Protein AF-A0A7J6SN42-F1 (afdb_monomer)

Solvent-accessible surface area (backbone atoms only — not comparable to full-atom values): 6877 Å² total; per-residue (Å²): 138,81,95,69,80,65,78,64,29,66,52,74,50,73,54,79,72,63,46,80,85,45,94,84,66,29,71,30,38,95,91,31,42,62,65,19,26,31,37,23,37,35,91,35,76,64,66,75,59,75,47,72,79,41,75,82,40,57,54,84,54,42,63,50,73,48,65,74,42,62,65,78,28,40,31,25,35,32,59,25,40,30,26,76,82,72,48,74,52,33,82,70,71,49,76,48,72,35,72,57,81,79,80,76,77,79,77,82,81,79,84,128

Sequence (112 aa):
AEDHLRTATSVTIVWSLCTTASTATCVSSAELPLIGFTAFRDDCNGGDVTTPVNTAVASTATSYAFTGLPTGARCGFRIAANNSRGGKLSTNTIYRTIVGPPAAPPAPTRST

Mean predicted aligned error: 11.12 Å

Organism: Perkinsus olseni (NCBI:txid32597)

InterPro domains:
  IPR013783 Immunoglobulin-like fold [G3DSA:2.60.40.10] (3-111)
  IPR036116 Fibronectin type III superfamily [SSF49265] (7-109)

Nearest PDB structures (foldseek):
  5dft-assembly6_F  TM=8.073E-01  e=7.356E-03  Homo sapiens
  4bq8-assembly1_A  TM=7.719E-01  e=3.275E-02  Mus musculus
  4bq9-assembly1_A  TM=7.615E-01  e=5.817E-02  Mus musculus
  4urt-assembly1_B  TM=7.919E-01  e=5.492E-02  Homo sapiens
  7ne1-assembly1_B  TM=6.950E-01  e=2.743E-01  Mus musculus

Foldseek 3Di:
DDPPVPLKFKDKDFADQADCPDPPFFHCDPVWHFQAKWKFKDPLQDDDGDHTPDDHHGSPDRMDMDIRDDAQGKMKIDMWTATPVRDTGGDDIDIDHGHGDDDDPPDDDPDD

pLDDT: mean 72.19, std 14.46, range [41.38, 91.25]

Secondary structure (DSSP, 8-state):
--------EEEEEE-PPP-TT-TTT---BTTB-EEEEEEEE--SBS-----EEEEEEETT--EEEEEEEPTT-EEEEEEEEEETTS-B----EEEEE-PPPPPPPPPP----

Structure (mmCIF, N/CA/C/O backbone):
data_AF-A0A7J6SN42-F1
#
_entry.id   AF-A0A7J6SN42-F1
#
loop_
_atom_site.group_PDB
_atom_site.id
_atom_site.type_symbol
_atom_site.label_atom_id
_atom_site.label_alt_id
_atom_site.label_comp_id
_atom_site.label_asym_id
_atom_site.label_entity_id
_atom_site.label_seq_id
_atom_site.pdbx_PDB_ins_code
_atom_site.Cartn_x
_atom_site.Cartn_y
_atom_site.Cartn_z
_atom_site.occupancy
_atom_site.B_iso_or_equiv
_atom_site.auth_seq_id
_atom_site.auth_comp_id
_atom_site.auth_asym_id
_atom_site.auth_atom_id
_atom_site.pdbx_PDB_model_num
ATOM 1 N N . ALA A 1 1 ? -31.139 8.697 9.811 1.00 44.53 1 ALA A N 1
ATOM 2 C CA . ALA A 1 1 ? -30.227 8.322 8.714 1.00 44.53 1 ALA A CA 1
ATOM 3 C C . ALA A 1 1 ? -29.374 9.560 8.483 1.00 44.53 1 ALA A C 1
ATOM 5 O O . ALA A 1 1 ? -29.969 10.600 8.285 1.00 44.53 1 ALA A O 1
ATOM 6 N N . GLU A 1 2 ? -28.069 9.615 8.713 1.00 44.34 2 GLU A N 1
ATOM 7 C CA . GLU A 1 2 ? -27.010 8.617 8.599 1.00 44.34 2 GLU A CA 1
ATOM 8 C C . GLU A 1 2 ? -25.974 8.865 9.713 1.00 44.34 2 GLU A C 1
ATOM 10 O O . GLU A 1 2 ? -25.199 9.811 9.635 1.00 44.34 2 GLU A O 1
ATOM 15 N N . ASP A 1 3 ? -25.940 8.026 10.752 1.00 45.47 3 ASP A N 1
ATOM 16 C CA . ASP A 1 3 ? -24.785 7.975 11.661 1.00 45.47 3 ASP A CA 1
ATOM 17 C C . ASP A 1 3 ? -23.856 6.867 11.158 1.00 45.47 3 ASP A C 1
ATOM 19 O O . ASP A 1 3 ? -23.896 5.713 11.578 1.00 45.47 3 ASP A O 1
ATOM 23 N N . HIS A 1 4 ? -23.127 7.195 10.096 1.00 42.31 4 HIS A N 1
ATOM 24 C CA . HIS A 1 4 ? -22.169 6.305 9.444 1.00 42.31 4 HIS A CA 1
ATOM 25 C C . HIS A 1 4 ? -20.824 7.015 9.250 1.00 42.31 4 HIS A C 1
ATOM 27 O O . HIS A 1 4 ? -20.049 6.661 8.362 1.00 42.31 4 HIS A O 1
ATOM 33 N N . LEU A 1 5 ? -20.502 7.983 10.118 1.00 44.31 5 LEU A N 1
ATOM 34 C CA . LEU A 1 5 ? -19.126 8.433 10.317 1.00 44.31 5 LEU A CA 1
ATOM 35 C C . LEU A 1 5 ? -18.380 7.338 11.083 1.00 44.31 5 LEU A C 1
ATOM 37 O O . LEU A 1 5 ? -17.968 7.502 12.229 1.00 44.31 5 LEU A O 1
ATOM 41 N N . ARG A 1 6 ? -18.218 6.181 10.427 1.00 49.62 6 ARG A N 1
ATOM 42 C CA . ARG A 1 6 ? -17.246 5.173 10.828 1.00 49.62 6 ARG A CA 1
ATOM 43 C C . ARG A 1 6 ? -15.941 5.926 10.976 1.00 49.62 6 ARG A C 1
ATOM 45 O O . ARG A 1 6 ? -15.446 6.482 10.000 1.00 49.62 6 ARG A O 1
ATOM 52 N N . THR A 1 7 ? -15.441 5.990 12.200 1.00 49.94 7 THR A N 1
ATOM 53 C CA . THR A 1 7 ? -14.134 6.530 12.546 1.00 49.94 7 THR A CA 1
ATOM 54 C C . THR A 1 7 ? -13.101 5.772 11.714 1.00 49.94 7 THR A C 1
ATOM 56 O O . THR A 1 7 ? -12.673 4.681 12.080 1.00 49.94 7 THR A O 1
ATOM 59 N N . ALA A 1 8 ? -12.822 6.257 10.506 1.00 54.59 8 ALA A N 1
ATOM 60 C CA . ALA A 1 8 ? -12.071 5.506 9.518 1.00 54.59 8 ALA A CA 1
ATOM 61 C C . ALA A 1 8 ? -10.593 5.636 9.866 1.00 54.59 8 ALA A C 1
ATOM 63 O O . ALA A 1 8 ? -9.924 6.580 9.453 1.00 54.59 8 ALA A O 1
ATOM 64 N N . THR A 1 9 ? -10.091 4.704 10.669 1.00 76.12 9 THR A N 1
ATOM 65 C CA . THR A 1 9 ? -8.682 4.698 11.040 1.00 76.12 9 THR A CA 1
ATOM 66 C C . THR A 1 9 ? -7.846 4.276 9.837 1.00 76.12 9 THR A C 1
ATOM 68 O O . THR A 1 9 ? -8.206 3.344 9.105 1.00 76.12 9 THR A O 1
ATOM 71 N N . SER A 1 10 ? -6.738 4.983 9.611 1.00 81.38 10 SER A N 1
ATOM 72 C CA . SER A 1 10 ? -5.824 4.715 8.506 1.00 81.38 10 SER A CA 1
ATOM 73 C C . SER A 1 10 ? -4.383 4.594 8.976 1.00 81.38 10 SER A C 1
ATOM 75 O O . SER A 1 10 ? -3.943 5.355 9.834 1.00 81.38 10 SER A O 1
ATOM 77 N N . VAL A 1 11 ? -3.631 3.682 8.368 1.00 84.31 11 VAL A N 1
ATOM 78 C CA . VAL A 1 11 ? -2.182 3.563 8.557 1.00 84.31 11 VAL A CA 1
ATOM 79 C C . VAL A 1 11 ? -1.503 3.804 7.225 1.00 84.31 11 VAL A C 1
ATOM 81 O O . VAL A 1 11 ? -1.750 3.086 6.258 1.00 84.31 11 VAL A O 1
ATOM 84 N N . THR A 1 12 ? -0.615 4.792 7.192 1.00 86.19 12 THR A N 1
ATOM 85 C CA . THR A 1 12 ? 0.243 5.047 6.037 1.00 86.19 12 THR A CA 1
ATOM 86 C C . THR A 1 12 ? 1.575 4.350 6.243 1.00 86.19 12 THR A C 1
ATOM 88 O O . THR A 1 12 ? 2.283 4.607 7.217 1.00 86.19 12 THR A O 1
ATOM 91 N N . ILE A 1 13 ? 1.921 3.462 5.317 1.00 83.50 13 ILE A N 1
ATOM 92 C CA . ILE A 1 13 ? 3.254 2.874 5.239 1.00 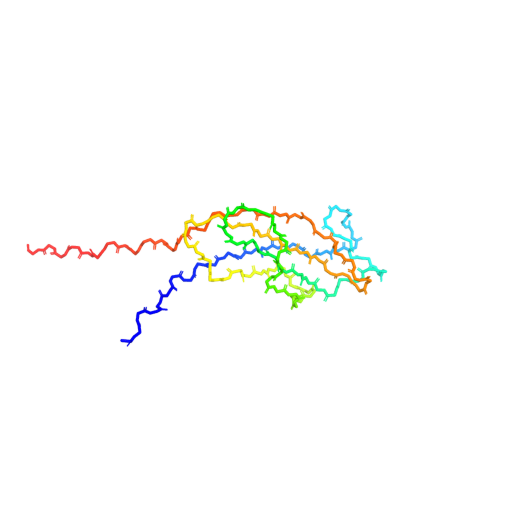83.50 13 ILE A CA 1
ATOM 93 C C . ILE A 1 13 ? 4.034 3.647 4.199 1.00 83.50 13 ILE A C 1
ATOM 95 O O . ILE A 1 13 ? 3.552 3.833 3.087 1.00 83.50 13 ILE A O 1
ATOM 99 N N . VAL A 1 14 ? 5.229 4.086 4.578 1.00 82.19 14 VAL A N 1
ATOM 100 C CA . VAL A 1 14 ? 6.191 4.745 3.697 1.00 82.19 14 VAL A CA 1
ATOM 101 C C . VAL A 1 14 ? 7.379 3.818 3.469 1.00 82.19 14 VAL A C 1
ATOM 103 O O . VAL A 1 14 ? 7.793 3.099 4.380 1.00 82.19 14 VAL A O 1
ATOM 106 N N . TRP A 1 15 ? 7.917 3.817 2.257 1.00 77.38 15 TRP A N 1
ATOM 107 C CA . TRP A 1 15 ? 9.089 3.039 1.876 1.00 77.38 15 TRP A CA 1
ATOM 108 C C . TRP A 1 15 ? 9.944 3.806 0.869 1.00 77.38 15 TRP A C 1
ATOM 110 O O . TRP A 1 15 ? 9.477 4.707 0.172 1.00 77.38 15 TRP A O 1
ATOM 120 N N . SER A 1 16 ? 11.213 3.423 0.778 1.00 74.19 16 SER A N 1
ATOM 121 C CA . SER A 1 16 ? 12.134 3.961 -0.221 1.00 74.19 16 SER A CA 1
ATOM 122 C C . SER A 1 16 ? 11.997 3.200 -1.535 1.00 74.19 16 SER A C 1
ATOM 124 O O . SER A 1 16 ? 11.843 1.976 -1.530 1.00 74.19 16 SER A O 1
ATOM 126 N N . LEU A 1 17 ? 12.081 3.912 -2.662 1.00 68.44 17 LEU A N 1
ATOM 127 C CA . LEU A 1 17 ? 12.160 3.257 -3.964 1.00 68.44 17 LEU A CA 1
ATOM 128 C C . LEU A 1 17 ? 13.417 2.400 -4.037 1.00 68.44 17 LEU A C 1
ATOM 130 O O . LEU A 1 17 ? 14.486 2.763 -3.543 1.00 68.44 17 LEU A O 1
ATOM 134 N N . CYS A 1 18 ? 13.264 1.263 -4.694 1.00 59.00 18 CYS A N 1
ATOM 135 C CA . CYS A 1 18 ? 14.385 0.433 -5.045 1.00 59.00 18 CYS A CA 1
ATOM 136 C C . CYS A 1 18 ? 15.254 1.172 -6.069 1.00 59.00 18 CYS A C 1
ATOM 138 O O . CYS A 1 18 ? 14.749 1.576 -7.112 1.00 59.00 18 CYS A O 1
ATOM 140 N N . THR A 1 19 ? 16.544 1.334 -5.795 1.00 53.78 19 THR A N 1
ATOM 141 C CA . THR A 1 19 ? 17.520 1.816 -6.779 1.00 53.78 19 THR A CA 1
ATOM 142 C C . THR A 1 19 ? 18.534 0.714 -7.066 1.00 53.78 19 THR A C 1
ATOM 144 O O . THR A 1 19 ? 18.766 -0.165 -6.235 1.00 53.78 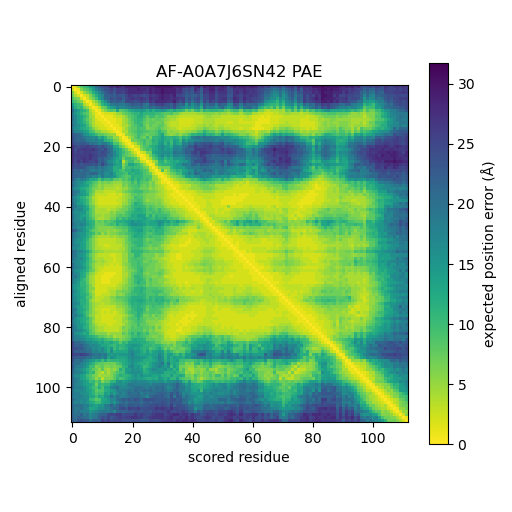19 THR A O 1
ATOM 147 N N . THR A 1 20 ? 19.162 0.768 -8.240 1.00 51.97 20 THR A N 1
ATOM 148 C CA . THR A 1 20 ? 20.155 -0.201 -8.745 1.00 51.97 20 THR A CA 1
ATOM 149 C C . THR A 1 20 ? 21.386 -0.402 -7.844 1.00 51.97 20 THR A C 1
ATOM 151 O O . THR A 1 20 ? 22.211 -1.260 -8.138 1.00 51.97 20 THR A O 1
ATOM 154 N N . ALA A 1 21 ? 21.521 0.357 -6.751 1.00 46.28 21 ALA A N 1
ATOM 155 C CA . ALA A 1 21 ? 22.687 0.370 -5.871 1.00 46.28 21 ALA A CA 1
ATOM 156 C C . ALA A 1 21 ? 22.496 -0.339 -4.514 1.00 46.28 21 ALA A C 1
ATOM 158 O O . ALA A 1 21 ? 23.453 -0.401 -3.746 1.00 46.28 21 ALA A O 1
ATOM 159 N N . SER A 1 22 ? 21.303 -0.854 -4.179 1.00 45.00 22 SER A N 1
ATOM 160 C CA . SER A 1 22 ? 21.037 -1.383 -2.829 1.00 45.00 22 SER A CA 1
ATOM 161 C C . SER A 1 22 ? 20.552 -2.835 -2.847 1.00 45.00 22 SER A C 1
ATOM 163 O O . SER A 1 22 ? 19.396 -3.128 -3.130 1.00 45.00 22 SER A O 1
ATOM 165 N N . THR A 1 23 ? 21.456 -3.763 -2.532 1.00 41.38 23 THR A N 1
ATOM 166 C CA . THR A 1 23 ? 21.280 -5.225 -2.622 1.00 41.38 23 THR A CA 1
ATOM 167 C C . THR A 1 23 ? 20.499 -5.861 -1.464 1.00 41.38 23 THR A C 1
ATOM 169 O O . THR A 1 23 ? 20.349 -7.079 -1.442 1.00 41.38 23 THR A O 1
ATOM 172 N N . ALA A 1 24 ? 19.983 -5.086 -0.502 1.00 47.91 24 ALA A N 1
ATOM 173 C CA . ALA A 1 24 ? 19.479 -5.644 0.759 1.00 47.91 24 ALA A CA 1
ATOM 174 C C . ALA A 1 24 ? 17.945 -5.720 0.908 1.00 47.91 24 ALA A C 1
ATOM 176 O O . ALA A 1 24 ? 17.474 -6.463 1.765 1.00 47.91 24 ALA A O 1
ATOM 177 N N . THR A 1 25 ? 17.137 -4.984 0.131 1.00 46.72 25 THR A N 1
ATOM 178 C CA . THR A 1 25 ? 15.677 -4.890 0.410 1.00 46.72 25 THR A CA 1
ATOM 179 C C . THR A 1 25 ? 14.751 -4.894 -0.810 1.00 46.72 25 THR A C 1
ATOM 181 O O . THR A 1 25 ? 13.535 -5.064 -0.669 1.00 46.72 25 THR A O 1
ATOM 184 N N . CYS A 1 26 ? 15.292 -4.736 -2.012 1.00 48.09 26 CYS A N 1
ATOM 185 C CA . CYS A 1 26 ? 14.639 -4.971 -3.300 1.00 48.09 26 CYS A CA 1
ATOM 186 C C . CYS A 1 26 ? 15.721 -4.797 -4.376 1.00 48.09 26 CYS A C 1
ATOM 188 O O . CYS A 1 26 ? 16.590 -3.951 -4.209 1.00 48.09 26 CYS A O 1
ATOM 190 N N . VAL A 1 27 ? 15.692 -5.569 -5.466 1.00 50.22 27 VAL A N 1
ATOM 191 C CA . VAL A 1 27 ? 16.574 -5.365 -6.631 1.00 50.22 27 VAL A CA 1
ATOM 192 C C . VAL A 1 27 ? 15.737 -4.914 -7.821 1.00 50.22 27 VAL A C 1
ATOM 194 O O . VAL A 1 27 ? 15.088 -5.721 -8.474 1.00 50.22 27 VAL A O 1
ATOM 197 N N . SER A 1 28 ? 15.737 -3.618 -8.112 1.00 52.47 28 SER A N 1
ATOM 198 C CA . SER A 1 28 ? 15.369 -3.107 -9.424 1.00 52.47 28 SER A CA 1
ATOM 199 C C . SER A 1 28 ? 16.671 -3.059 -10.205 1.00 52.47 28 SER A C 1
ATOM 201 O O . SER A 1 28 ? 17.540 -2.221 -9.978 1.00 52.47 28 SER A O 1
ATOM 203 N N . SER A 1 29 ? 16.873 -4.064 -11.043 1.00 55.88 29 SER A N 1
ATOM 204 C CA . SER A 1 29 ? 17.957 -4.078 -12.019 1.00 55.88 29 SER A CA 1
ATOM 205 C C . SER A 1 29 ? 17.364 -3.820 -13.400 1.00 55.88 29 SER A C 1
ATOM 207 O O . SER A 1 29 ? 16.153 -3.941 -13.591 1.00 55.88 29 SER A O 1
ATOM 209 N N . ALA A 1 30 ? 18.205 -3.494 -14.384 1.00 58.34 30 ALA A N 1
ATOM 210 C CA . ALA A 1 30 ? 17.761 -3.367 -15.775 1.00 58.34 30 ALA A CA 1
ATOM 211 C C . ALA A 1 30 ? 17.047 -4.640 -16.287 1.00 58.34 30 ALA A C 1
ATOM 213 O O . ALA A 1 30 ? 16.174 -4.557 -17.145 1.00 58.34 30 ALA A O 1
ATOM 214 N N . GLU A 1 31 ? 17.369 -5.807 -15.719 1.00 60.72 31 GLU A N 1
ATOM 215 C CA . GLU A 1 31 ? 16.770 -7.105 -16.059 1.00 60.72 31 GLU A CA 1
ATOM 216 C C . GLU A 1 31 ? 15.519 -7.459 -15.233 1.00 60.72 31 GLU A C 1
ATOM 218 O O . GLU A 1 31 ? 14.780 -8.382 -15.582 1.00 60.72 31 GLU A O 1
ATOM 223 N N . LEU A 1 32 ? 15.269 -6.726 -14.142 1.00 70.56 32 LEU A N 1
ATOM 224 C CA . LEU A 1 32 ? 14.121 -6.871 -13.244 1.00 70.56 32 LEU A CA 1
ATOM 225 C C . LEU A 1 32 ? 13.494 -5.496 -12.959 1.00 70.56 32 LEU A C 1
ATOM 227 O O . LEU A 1 32 ? 13.451 -5.071 -11.798 1.00 70.56 32 LEU A O 1
ATOM 231 N N . PRO A 1 33 ? 13.016 -4.771 -13.989 1.00 72.62 33 PRO A N 1
ATOM 232 C CA . PRO A 1 33 ? 12.430 -3.457 -13.790 1.00 72.62 33 PRO A CA 1
ATOM 233 C C . PRO A 1 33 ? 11.215 -3.553 -12.868 1.00 72.62 33 PRO A C 1
ATOM 235 O O . PRO A 1 33 ? 10.368 -4.444 -13.000 1.00 72.62 33 PRO A O 1
ATOM 238 N N . LEU A 1 34 ? 11.148 -2.615 -11.926 1.00 77.44 34 LEU A N 1
ATOM 239 C CA . LEU A 1 34 ? 10.030 -2.455 -11.008 1.00 77.44 34 LEU A CA 1
ATOM 240 C C . LEU A 1 34 ? 8.806 -1.973 -11.793 1.00 77.44 34 LEU A C 1
ATOM 242 O O . LEU A 1 34 ? 8.802 -0.869 -12.333 1.00 77.44 34 LEU A O 1
ATOM 246 N N . ILE A 1 35 ? 7.757 -2.790 -11.830 1.00 83.69 35 ILE A N 1
ATOM 247 C CA . ILE A 1 35 ? 6.506 -2.472 -12.538 1.00 83.69 35 ILE A CA 1
ATOM 248 C C . ILE A 1 35 ? 5.398 -1.996 -11.596 1.00 83.69 35 ILE A C 1
ATOM 250 O O . ILE A 1 35 ? 4.408 -1.434 -12.047 1.00 83.69 35 ILE A O 1
ATOM 254 N N . GLY A 1 36 ? 5.563 -2.186 -10.287 1.00 82.31 36 GLY A N 1
ATOM 255 C CA . GLY A 1 36 ? 4.591 -1.745 -9.294 1.00 82.31 36 GL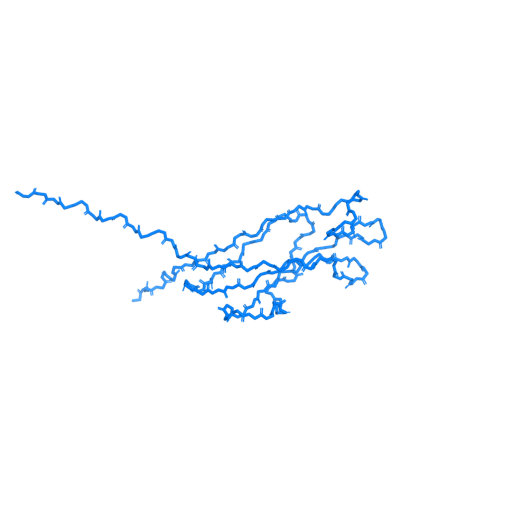Y A CA 1
ATOM 256 C C . GLY A 1 36 ? 4.817 -2.372 -7.930 1.00 82.31 36 GLY A C 1
ATOM 257 O O . GLY A 1 36 ? 5.809 -3.067 -7.705 1.00 82.31 36 GLY A O 1
ATOM 258 N N . PHE A 1 37 ? 3.855 -2.177 -7.038 1.00 85.00 37 PHE A N 1
ATOM 259 C CA . PHE A 1 37 ? 3.812 -2.825 -5.734 1.00 85.00 37 PHE A CA 1
ATOM 260 C C . PHE A 1 37 ? 2.464 -3.507 -5.502 1.00 85.00 37 PHE A C 1
ATOM 262 O O . PHE A 1 37 ? 1.439 -3.155 -6.084 1.00 85.00 37 PHE A O 1
ATOM 269 N N . THR A 1 38 ? 2.481 -4.494 -4.617 1.00 88.00 38 THR A N 1
ATOM 270 C CA . THR A 1 38 ? 1.292 -5.142 -4.075 1.00 88.00 38 THR A CA 1
ATOM 271 C C . THR A 1 38 ? 1.234 -4.853 -2.583 1.00 88.00 38 THR A C 1
ATOM 273 O O . THR A 1 38 ? 2.178 -5.172 -1.855 1.00 88.00 38 THR A O 1
ATOM 276 N N . ALA A 1 39 ? 0.142 -4.249 -2.133 1.00 89.50 39 ALA A N 1
ATOM 277 C CA . ALA A 1 39 ? -0.150 -4.037 -0.729 1.00 89.50 39 ALA A CA 1
ATOM 278 C C . ALA A 1 39 ? -0.949 -5.219 -0.178 1.00 89.50 39 ALA A C 1
ATOM 280 O O . ALA A 1 39 ? -1.970 -5.617 -0.744 1.00 89.50 39 ALA A O 1
ATOM 281 N N . PHE A 1 40 ? -0.493 -5.748 0.948 1.00 89.00 40 PHE A N 1
ATOM 282 C CA . PHE A 1 40 ? -1.108 -6.841 1.683 1.00 89.00 40 PHE A CA 1
ATOM 283 C C . PHE A 1 40 ? -1.485 -6.374 3.080 1.00 89.00 40 PHE A C 1
ATOM 285 O O . PHE A 1 40 ? -0.781 -5.566 3.698 1.00 89.00 40 PHE A O 1
ATOM 292 N N . ARG 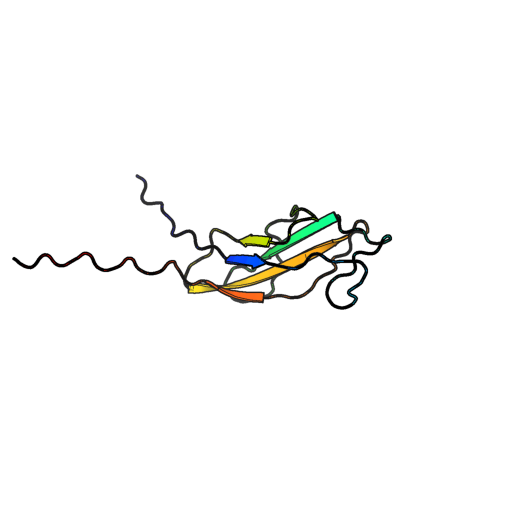A 1 41 ? -2.584 -6.928 3.576 1.00 88.94 41 ARG A N 1
ATOM 293 C CA . ARG A 1 41 ? -3.073 -6.724 4.935 1.00 88.94 41 ARG A CA 1
ATOM 294 C C . ARG A 1 41 ? -3.607 -8.053 5.451 1.00 88.94 41 ARG A C 1
ATOM 296 O O . ARG A 1 41 ? -4.205 -8.799 4.678 1.00 88.94 41 ARG A O 1
ATOM 303 N N . ASP A 1 42 ? -3.403 -8.334 6.729 1.00 88.31 42 ASP A N 1
ATOM 304 C CA . ASP A 1 42 ? -4.129 -9.412 7.397 1.00 88.31 42 ASP A CA 1
ATOM 305 C C . ASP A 1 42 ? -5.601 -9.023 7.668 1.00 88.31 42 ASP A C 1
ATOM 307 O O . ASP A 1 42 ? -6.112 -7.973 7.250 1.00 88.31 42 ASP A O 1
ATOM 311 N N . ASP A 1 43 ? -6.304 -9.911 8.360 1.00 85.19 43 ASP A N 1
ATOM 312 C CA . ASP A 1 43 ? -7.666 -9.732 8.861 1.00 85.19 43 ASP A CA 1
ATOM 313 C C . ASP A 1 43 ? -7.727 -8.900 10.157 1.00 85.19 43 ASP A C 1
ATOM 315 O O . ASP A 1 43 ? -8.776 -8.826 10.795 1.00 85.19 43 ASP A O 1
ATOM 319 N N . CYS A 1 44 ? -6.624 -8.241 10.534 1.00 84.31 44 CYS A N 1
ATOM 320 C CA . CYS A 1 44 ? -6.471 -7.498 11.780 1.00 84.31 44 CYS A CA 1
ATOM 321 C C . CYS A 1 44 ? -6.649 -8.328 13.060 1.00 84.31 44 CYS A C 1
ATOM 323 O O . CYS A 1 44 ? -6.887 -7.759 14.129 1.00 84.31 44 CYS A O 1
ATOM 325 N N . ASN A 1 45 ? -6.500 -9.652 12.975 1.00 81.19 45 ASN A N 1
ATOM 326 C CA . ASN A 1 45 ? -6.548 -10.541 14.132 1.00 81.19 45 ASN A CA 1
ATOM 327 C C . ASN A 1 45 ? -5.154 -11.022 14.576 1.00 81.19 45 ASN A C 1
ATOM 329 O O . ASN A 1 45 ? -5.033 -11.835 15.489 1.00 81.19 45 ASN A O 1
ATOM 333 N N . GLY A 1 46 ? -4.094 -10.496 13.952 1.00 69.94 46 GLY A N 1
ATOM 334 C CA . GLY A 1 46 ? -2.722 -10.932 14.166 1.00 69.94 46 GLY A CA 1
ATOM 335 C C . GLY A 1 46 ? -2.475 -12.299 13.534 1.00 69.94 46 GLY A C 1
ATOM 336 O O . GLY A 1 46 ? -2.730 -13.335 14.138 1.00 69.94 46 GLY A O 1
ATOM 337 N N . GLY A 1 47 ? -1.927 -12.300 12.322 1.00 78.44 47 GLY A N 1
ATOM 338 C CA . GLY A 1 47 ? -1.610 -13.529 11.601 1.00 78.44 47 GLY A CA 1
ATOM 339 C C . GLY A 1 47 ? -0.729 -13.288 10.381 1.00 78.44 47 GLY A C 1
ATOM 340 O O . GLY A 1 47 ? -0.044 -12.266 10.277 1.00 78.44 47 GLY A O 1
ATOM 341 N N . ASP A 1 48 ? -0.751 -14.240 9.451 1.00 81.31 48 ASP A N 1
ATOM 342 C CA . ASP A 1 48 ? 0.040 -14.159 8.229 1.00 81.31 48 ASP A CA 1
ATOM 343 C C . ASP A 1 48 ? -0.529 -13.131 7.246 1.00 81.31 48 ASP A C 1
ATOM 345 O O . ASP A 1 48 ? -1.694 -13.160 6.847 1.00 81.31 48 ASP A O 1
ATOM 349 N N . VAL A 1 49 ? 0.340 -12.242 6.772 1.00 85.38 49 VAL A N 1
ATOM 350 C CA . VAL A 1 49 ? -0.015 -11.187 5.820 1.00 85.38 49 VAL A CA 1
ATOM 351 C C . VAL A 1 49 ? 0.105 -11.721 4.387 1.00 85.38 49 VAL A C 1
ATOM 353 O O . VAL A 1 49 ? 1.099 -11.479 3.695 1.00 85.38 49 VAL A O 1
ATOM 356 N N . THR A 1 50 ? -0.893 -12.500 3.961 1.00 82.56 50 THR A N 1
ATOM 357 C CA . THR A 1 50 ? -0.918 -13.196 2.654 1.00 82.56 50 THR A CA 1
ATOM 358 C C . THR A 1 50 ? -1.957 -12.649 1.679 1.00 82.56 50 THR A C 1
ATOM 360 O O . THR A 1 50 ? -1.768 -12.756 0.466 1.00 82.56 50 THR A O 1
ATOM 363 N N . THR A 1 51 ? -3.014 -12.011 2.181 1.00 86.75 51 THR A N 1
ATOM 364 C CA . THR A 1 51 ? -4.109 -11.494 1.354 1.00 86.75 51 THR A CA 1
ATOM 365 C C . THR A 1 51 ? -3.757 -10.125 0.761 1.00 86.75 51 THR A C 1
ATOM 367 O O . THR A 1 51 ? -3.507 -9.171 1.510 1.00 86.75 51 THR A O 1
ATOM 370 N N . PRO A 1 52 ? -3.718 -9.980 -0.577 1.00 89.44 52 PRO A N 1
ATOM 371 C CA . PRO A 1 52 ? -3.519 -8.684 -1.203 1.00 89.44 52 PRO A CA 1
ATOM 372 C C . PRO A 1 52 ? -4.790 -7.842 -1.076 1.00 89.44 52 PRO A C 1
ATOM 374 O O . PRO A 1 52 ? -5.889 -8.302 -1.375 1.00 89.44 52 PRO A O 1
ATOM 377 N N . VAL A 1 53 ? -4.631 -6.584 -0.674 1.00 91.25 53 VAL A N 1
ATOM 378 C CA . VAL A 1 53 ? -5.716 -5.589 -0.662 1.00 91.25 53 VAL A CA 1
ATOM 379 C C . VAL A 1 53 ? -5.650 -4.652 -1.861 1.00 91.25 53 VAL A C 1
ATOM 381 O O . VAL A 1 53 ? -6.654 -4.049 -2.225 1.00 91.25 53 VAL A O 1
ATOM 384 N N . ASN A 1 54 ? -4.474 -4.519 -2.479 1.00 91.12 54 ASN A N 1
ATOM 385 C CA . ASN A 1 54 ? -4.293 -3.759 -3.707 1.00 91.12 54 ASN A CA 1
ATOM 386 C C . ASN A 1 54 ? -3.074 -4.277 -4.474 1.00 91.12 54 ASN A C 1
ATOM 388 O O . ASN A 1 54 ? -1.971 -4.333 -3.935 1.00 91.12 54 ASN A O 1
ATOM 392 N N . THR A 1 55 ? -3.267 -4.653 -5.734 1.00 89.62 55 THR A N 1
ATOM 393 C CA . THR A 1 55 ? -2.226 -5.200 -6.620 1.00 89.62 55 THR A CA 1
ATOM 394 C C . THR A 1 55 ? -1.708 -4.195 -7.650 1.00 89.62 55 THR A C 1
ATOM 396 O O . THR A 1 55 ? -0.770 -4.510 -8.379 1.00 89.62 55 THR A O 1
ATOM 399 N N . ALA A 1 56 ? -2.295 -2.998 -7.708 1.00 88.81 56 ALA A N 1
ATOM 400 C CA . ALA A 1 56 ? -2.061 -1.986 -8.734 1.00 88.81 56 ALA A CA 1
ATOM 401 C C . ALA A 1 56 ? -1.439 -0.702 -8.155 1.00 88.81 56 ALA A C 1
ATOM 403 O O . ALA A 1 56 ? -1.786 0.410 -8.551 1.00 88.81 56 ALA A O 1
ATOM 404 N N . VAL A 1 57 ? -0.521 -0.832 -7.193 1.00 88.25 57 VAL A N 1
ATOM 405 C CA . VAL A 1 57 ? 0.213 0.321 -6.657 1.00 88.25 57 VAL A CA 1
ATOM 406 C C . VAL A 1 57 ? 1.326 0.703 -7.637 1.00 88.25 57 VAL A C 1
ATOM 408 O O . VAL A 1 57 ? 2.101 -0.156 -8.064 1.00 88.25 57 VAL A O 1
ATOM 411 N N . ALA A 1 58 ? 1.411 1.986 -7.996 1.00 87.06 58 ALA A N 1
ATOM 412 C CA . ALA A 1 58 ? 2.364 2.490 -8.987 1.00 87.06 58 ALA A CA 1
ATOM 413 C C . ALA A 1 58 ? 3.826 2.199 -8.606 1.00 87.06 58 ALA A C 1
ATOM 415 O O . ALA A 1 58 ? 4.196 2.285 -7.438 1.00 87.06 58 ALA A O 1
ATOM 416 N N . SER A 1 59 ? 4.686 1.926 -9.591 1.00 81.50 59 SER A N 1
ATOM 417 C CA . SER A 1 59 ? 6.124 1.665 -9.385 1.00 81.50 59 SER A CA 1
ATOM 418 C C . SER A 1 59 ? 6.901 2.853 -8.814 1.00 81.50 59 SER A C 1
ATOM 420 O O . SER A 1 59 ? 7.968 2.666 -8.239 1.00 81.50 59 SER A O 1
ATOM 422 N N . THR A 1 60 ? 6.366 4.066 -8.942 1.00 82.75 60 THR A N 1
ATOM 423 C CA . THR A 1 60 ? 6.928 5.300 -8.376 1.00 82.75 60 THR A CA 1
ATOM 424 C C . THR A 1 60 ? 6.402 5.612 -6.977 1.00 82.75 60 THR A C 1
ATOM 426 O O . THR A 1 60 ? 6.862 6.568 -6.353 1.00 82.75 60 THR A O 1
ATOM 429 N N . ALA A 1 61 ? 5.444 4.834 -6.466 1.00 83.62 61 ALA A N 1
ATOM 430 C CA . ALA A 1 61 ? 4.895 5.057 -5.142 1.00 83.62 61 ALA A CA 1
ATOM 431 C C . ALA A 1 61 ? 5.952 4.777 -4.067 1.00 83.62 61 ALA A C 1
ATOM 433 O O . ALA A 1 61 ? 6.653 3.768 -4.099 1.00 83.62 61 ALA A O 1
ATOM 434 N N . THR A 1 62 ? 6.010 5.671 -3.088 1.00 82.19 62 THR A N 1
ATOM 435 C CA . THR A 1 62 ? 6.813 5.557 -1.861 1.00 82.19 62 THR A CA 1
ATOM 436 C C . THR A 1 62 ? 5.937 5.462 -0.621 1.00 82.19 62 THR A C 1
ATOM 438 O O . THR A 1 62 ? 6.434 5.455 0.503 1.00 82.19 62 THR A O 1
ATOM 441 N N . SER A 1 63 ? 4.615 5.435 -0.798 1.00 83.94 63 SER A N 1
ATOM 442 C CA . SER A 1 63 ? 3.673 5.328 0.303 1.00 83.94 63 SER A CA 1
ATOM 443 C C . SER A 1 63 ? 2.358 4.677 -0.111 1.00 83.94 63 SER A C 1
ATOM 445 O O . SER A 1 63 ? 1.956 4.726 -1.275 1.00 83.94 63 SER A O 1
ATOM 447 N N . TYR A 1 64 ? 1.691 4.058 0.860 1.00 87.75 64 TYR A N 1
ATOM 448 C CA . TYR A 1 64 ? 0.359 3.485 0.715 1.00 87.75 64 TYR A CA 1
ATOM 449 C C . TYR A 1 64 ? -0.422 3.663 2.010 1.00 87.75 64 TYR A C 1
ATOM 451 O O . TYR A 1 64 ? 0.065 3.310 3.088 1.00 87.75 64 TYR A O 1
ATOM 459 N N . ALA A 1 65 ? -1.639 4.191 1.894 1.00 89.81 65 ALA A N 1
ATOM 460 C CA . ALA A 1 65 ? -2.560 4.348 3.007 1.00 89.81 65 ALA A CA 1
ATOM 461 C C . ALA A 1 65 ? -3.545 3.173 3.044 1.00 89.81 65 ALA A C 1
ATOM 463 O O . ALA A 1 65 ? -4.366 3.000 2.145 1.00 89.81 65 ALA A O 1
ATOM 464 N N . PHE A 1 66 ? -3.484 2.379 4.110 1.00 88.12 66 PHE A N 1
ATOM 465 C CA . PHE A 1 66 ? -4.515 1.402 4.439 1.00 88.12 66 PHE A CA 1
ATOM 466 C C . PHE A 1 66 ? -5.633 2.121 5.186 1.00 88.12 66 PHE A C 1
ATOM 468 O O . PHE A 1 66 ? -5.368 2.724 6.221 1.00 88.12 66 PHE A O 1
ATOM 475 N N . THR A 1 67 ? -6.863 2.063 4.683 1.00 86.69 67 THR A N 1
ATOM 476 C CA . THR A 1 67 ? -8.039 2.721 5.274 1.00 86.69 67 THR A CA 1
ATOM 477 C C . THR A 1 67 ? -9.065 1.696 5.763 1.00 86.69 67 THR A C 1
ATOM 479 O O . THR A 1 67 ? -8.958 0.500 5.474 1.00 86.69 67 THR A O 1
ATOM 482 N N . GLY A 1 68 ? -10.058 2.157 6.531 1.00 83.12 68 GLY A N 1
ATOM 483 C CA . GLY A 1 68 ? -11.136 1.301 7.037 1.00 83.12 68 GLY A CA 1
ATOM 484 C C . GLY A 1 68 ? -10.655 0.271 8.060 1.00 83.12 68 GLY A C 1
ATOM 485 O O . GLY A 1 68 ? -11.155 -0.852 8.081 1.00 83.12 68 GLY A O 1
ATOM 486 N N . LEU A 1 69 ? -9.649 0.627 8.862 1.00 84.69 69 LEU A N 1
ATOM 487 C CA . LEU A 1 69 ? -9.055 -0.273 9.842 1.00 84.69 69 LEU A CA 1
ATOM 488 C C . LEU A 1 69 ? -9.854 -0.261 11.156 1.00 84.69 69 LEU A C 1
ATOM 490 O O . LEU A 1 69 ? -10.208 0.821 11.633 1.00 84.69 69 LEU A O 1
ATOM 494 N N . PRO A 1 70 ? -10.117 -1.431 11.764 1.00 82.56 70 PRO A N 1
ATOM 495 C CA . PRO A 1 70 ? -10.800 -1.501 13.047 1.00 82.56 70 PRO A CA 1
ATOM 496 C C . PRO A 1 70 ? -9.910 -0.945 14.165 1.00 82.56 70 PRO A C 1
ATOM 498 O O . PRO A 1 70 ? -8.777 -1.385 14.365 1.00 82.56 70 PRO A O 1
ATOM 501 N N . THR A 1 71 ? -10.427 0.035 14.904 1.00 80.88 71 THR A N 1
ATOM 502 C CA . THR A 1 71 ? -9.750 0.623 16.067 1.00 80.88 71 THR A CA 1
ATOM 503 C C . THR A 1 71 ? -9.545 -0.417 17.167 1.00 80.88 71 THR A C 1
ATOM 505 O O . THR A 1 71 ? -10.445 -1.196 17.466 1.00 80.88 71 THR A O 1
ATOM 508 N N . GLY A 1 72 ? -8.365 -0.419 17.786 1.00 78.75 72 GLY A N 1
ATOM 509 C CA . GLY A 1 72 ? -7.989 -1.360 18.843 1.00 78.75 72 GLY A CA 1
ATOM 510 C C . GLY A 1 72 ? -7.481 -2.712 18.336 1.00 78.75 72 GLY A C 1
ATOM 511 O O . GLY A 1 72 ? -6.959 -3.491 19.128 1.00 78.75 72 GLY A O 1
ATOM 512 N N . ALA A 1 73 ? -7.575 -2.984 17.032 1.00 83.19 73 ALA A N 1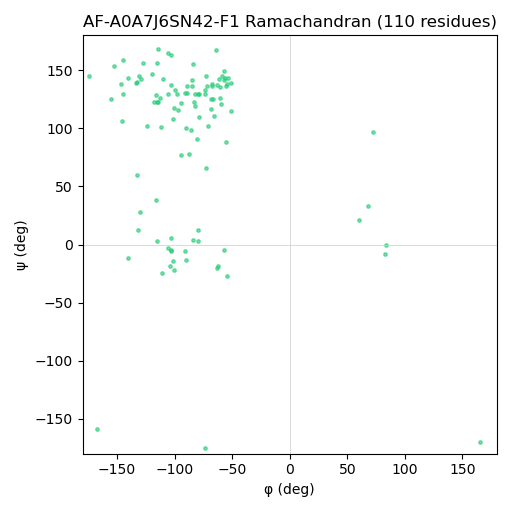
ATOM 513 C CA . ALA A 1 73 ? -7.082 -4.221 16.443 1.00 83.19 73 ALA A CA 1
ATOM 514 C C . ALA A 1 73 ? -5.582 -4.149 16.116 1.00 83.19 73 ALA A C 1
ATOM 516 O O . ALA A 1 73 ? -5.018 -3.072 15.880 1.00 83.19 73 ALA A O 1
ATOM 517 N N . ARG A 1 74 ? -4.926 -5.312 16.069 1.00 84.25 74 ARG A N 1
ATOM 518 C CA . ARG A 1 74 ? -3.538 -5.441 15.618 1.00 84.25 74 ARG A CA 1
ATOM 519 C C . ARG A 1 74 ? -3.542 -5.956 14.187 1.00 84.25 74 ARG A C 1
ATOM 521 O O . ARG A 1 74 ? -3.803 -7.130 13.963 1.00 84.25 74 ARG A O 1
ATOM 528 N N . CYS A 1 75 ? -3.207 -5.081 13.246 1.00 85.00 75 CYS A N 1
ATOM 529 C CA . CYS A 1 75 ? -3.111 -5.450 11.840 1.00 85.00 75 CYS A CA 1
ATOM 530 C C . CYS A 1 75 ? -1.646 -5.612 11.417 1.00 85.00 75 CYS A C 1
ATOM 532 O O . CYS A 1 75 ? -0.770 -4.806 11.761 1.00 85.00 75 CYS A O 1
ATOM 534 N N . GLY A 1 76 ? -1.387 -6.663 10.655 1.00 86.81 76 GLY A N 1
ATOM 535 C CA . GLY A 1 76 ? -0.176 -6.894 9.892 1.00 86.81 76 GLY A CA 1
ATOM 536 C C . GLY A 1 76 ? -0.293 -6.294 8.494 1.00 86.81 76 GLY A C 1
ATOM 537 O O . GLY A 1 76 ? -1.299 -6.441 7.801 1.00 86.81 76 GLY A O 1
ATOM 538 N N . PHE A 1 77 ? 0.770 -5.630 8.058 1.00 86.81 77 PHE A N 1
ATOM 539 C CA . PHE A 1 77 ? 0.854 -4.989 6.756 1.00 86.81 77 PHE A CA 1
ATOM 540 C C . PHE A 1 77 ? 2.143 -5.383 6.054 1.00 86.81 77 PHE A C 1
ATOM 542 O O . PHE A 1 77 ? 3.201 -5.509 6.675 1.00 86.81 77 PHE A O 1
ATOM 549 N N . ARG A 1 78 ? 2.077 -5.523 4.734 1.00 85.31 78 ARG A N 1
ATOM 550 C CA . ARG A 1 78 ? 3.245 -5.833 3.912 1.00 85.31 78 ARG A CA 1
ATOM 551 C C . ARG A 1 78 ? 3.112 -5.169 2.553 1.00 85.31 78 ARG A C 1
ATOM 553 O O . ARG A 1 78 ? 2.048 -5.193 1.944 1.00 85.31 78 ARG A O 1
ATOM 560 N N . ILE A 1 79 ? 4.211 -4.607 2.063 1.00 85.31 79 ILE A N 1
ATOM 561 C CA . ILE A 1 79 ? 4.322 -4.076 0.704 1.00 85.31 79 ILE A CA 1
ATOM 562 C C . ILE A 1 79 ? 5.340 -4.939 -0.035 1.00 85.31 79 ILE A C 1
ATOM 564 O O . ILE A 1 79 ? 6.477 -5.078 0.413 1.00 85.31 79 ILE A O 1
ATOM 568 N N . ALA A 1 80 ? 4.937 -5.544 -1.151 1.00 81.56 80 ALA A N 1
ATOM 569 C CA . ALA A 1 80 ? 5.838 -6.320 -1.996 1.00 81.56 80 ALA A CA 1
ATOM 570 C C . ALA A 1 80 ? 6.033 -5.630 -3.345 1.00 81.56 80 ALA A C 1
ATOM 572 O O . ALA A 1 80 ? 5.065 -5.366 -4.055 1.00 81.56 80 ALA A O 1
ATOM 573 N N . ALA A 1 81 ? 7.285 -5.387 -3.722 1.00 78.94 81 ALA A N 1
ATOM 574 C CA . ALA A 1 81 ? 7.641 -4.929 -5.059 1.00 78.94 81 ALA A CA 1
ATOM 575 C C . ALA A 1 81 ? 7.384 -6.019 -6.114 1.00 78.94 81 ALA A C 1
ATOM 577 O O . ALA A 1 81 ? 7.714 -7.185 -5.891 1.00 78.94 81 ALA A O 1
ATOM 578 N N . ASN A 1 82 ? 6.829 -5.627 -7.261 1.00 79.62 82 ASN A N 1
ATOM 579 C CA . ASN A 1 82 ? 6.586 -6.463 -8.435 1.00 79.62 82 ASN A CA 1
ATOM 580 C C . ASN A 1 82 ? 7.608 -6.125 -9.527 1.00 79.62 82 ASN A C 1
ATOM 582 O O . ASN A 1 82 ? 7.734 -4.957 -9.899 1.00 79.62 82 ASN A O 1
ATOM 586 N N . ASN A 1 83 ? 8.281 -7.128 -10.090 1.00 75.06 83 ASN A N 1
ATOM 587 C CA . ASN A 1 83 ? 9.110 -6.944 -11.284 1.00 75.06 83 ASN A CA 1
ATOM 588 C C . ASN A 1 83 ? 8.418 -7.463 -12.557 1.00 75.06 83 ASN A C 1
ATOM 590 O O . ASN A 1 83 ? 7.462 -8.238 -12.488 1.00 75.06 83 ASN A O 1
ATOM 594 N N . SER A 1 84 ? 8.907 -7.042 -13.726 1.00 79.50 84 SER A N 1
ATOM 595 C CA . SER A 1 84 ? 8.368 -7.453 -15.036 1.00 79.50 84 SER A CA 1
ATOM 596 C C . SER A 1 84 ? 8.469 -8.955 -15.323 1.00 79.50 84 SER A C 1
ATOM 598 O O . SER A 1 84 ? 7.737 -9.462 -16.167 1.00 79.50 84 SER A O 1
ATOM 600 N N . ARG A 1 85 ? 9.333 -9.688 -14.608 1.00 74.50 85 ARG A N 1
ATOM 601 C CA . ARG A 1 85 ? 9.441 -11.156 -14.673 1.00 74.50 85 ARG A CA 1
ATOM 602 C C . ARG A 1 85 ? 8.436 -11.883 -13.767 1.00 74.50 85 ARG A C 1
ATOM 604 O O . ARG A 1 85 ? 8.482 -13.105 -13.670 1.00 74.50 85 ARG A O 1
ATOM 611 N N . GLY A 1 86 ? 7.545 -11.157 -13.089 1.00 65.56 86 GLY A N 1
ATOM 612 C CA . GLY A 1 86 ? 6.521 -11.716 -12.200 1.00 65.56 86 GLY A CA 1
ATOM 613 C C . GLY A 1 86 ? 6.997 -12.015 -10.772 1.00 65.56 86 GLY A C 1
ATOM 614 O O . GLY A 1 86 ? 6.196 -12.426 -9.931 1.00 65.56 86 GLY A O 1
ATOM 615 N N . GLY A 1 87 ? 8.271 -11.765 -10.458 1.00 65.75 87 GLY A N 1
ATOM 616 C CA . GLY A 1 87 ? 8.847 -11.952 -9.129 1.00 65.75 87 GLY A CA 1
ATOM 617 C C . GLY A 1 87 ? 8.395 -10.891 -8.119 1.00 65.75 87 GLY A C 1
ATOM 618 O O . GLY A 1 87 ? 8.213 -9.718 -8.457 1.00 65.75 87 GLY A O 1
ATOM 619 N N . LYS A 1 88 ? 8.228 -11.315 -6.858 1.00 65.69 88 LYS A N 1
ATOM 620 C CA . LYS A 1 88 ? 7.944 -10.459 -5.694 1.00 65.69 88 LYS A CA 1
ATOM 621 C C . LYS A 1 88 ? 9.247 -10.248 -4.916 1.00 65.69 88 LYS A C 1
ATOM 623 O O . LYS A 1 88 ? 9.824 -11.221 -4.446 1.00 65.69 88 LYS A O 1
ATOM 628 N N . LEU A 1 89 ? 9.721 -9.007 -4.803 1.00 61.97 89 LEU A N 1
ATOM 629 C CA . LEU A 1 89 ? 11.105 -8.712 -4.387 1.00 61.97 89 LEU A CA 1
ATOM 630 C C . LEU A 1 89 ? 11.285 -8.232 -2.935 1.00 61.97 89 LEU A C 1
ATOM 632 O O . LEU A 1 89 ? 12.424 -8.078 -2.506 1.00 61.97 89 LEU A O 1
ATOM 636 N N . SER A 1 90 ? 10.213 -7.994 -2.171 1.00 61.31 90 SER A N 1
ATOM 637 C CA . SER A 1 90 ? 10.322 -7.455 -0.801 1.00 61.31 90 SER A CA 1
ATOM 638 C C . SER A 1 90 ? 9.474 -8.231 0.208 1.00 61.31 90 SER A C 1
ATOM 640 O O . SER A 1 90 ? 8.336 -8.620 -0.083 1.00 61.31 90 SER A O 1
ATOM 642 N N . THR A 1 91 ? 10.036 -8.446 1.403 1.00 54.72 91 THR A N 1
ATOM 643 C CA . THR A 1 91 ? 9.495 -9.349 2.438 1.00 54.72 91 THR A CA 1
ATOM 644 C C . THR A 1 91 ? 9.421 -8.753 3.848 1.00 54.72 91 THR A C 1
ATOM 646 O O . THR A 1 91 ? 9.150 -9.494 4.787 1.00 54.72 91 THR A O 1
ATOM 649 N N . ASN A 1 92 ? 9.595 -7.441 4.041 1.00 54.81 92 ASN A N 1
ATOM 650 C CA . ASN A 1 92 ? 9.424 -6.866 5.380 1.00 54.81 92 ASN A CA 1
ATOM 651 C C . ASN A 1 92 ? 7.935 -6.682 5.713 1.00 54.81 92 ASN A C 1
ATOM 653 O O . ASN A 1 92 ? 7.252 -5.826 5.149 1.00 54.81 92 ASN A O 1
ATOM 657 N N . THR A 1 93 ? 7.447 -7.505 6.640 1.00 62.09 93 THR A N 1
ATOM 658 C CA . THR A 1 93 ? 6.119 -7.394 7.253 1.00 62.09 93 THR A CA 1
ATOM 659 C C . THR A 1 93 ? 6.208 -6.499 8.486 1.00 62.09 93 THR A C 1
ATOM 661 O O . THR A 1 93 ? 7.062 -6.702 9.347 1.00 62.09 93 THR A O 1
ATOM 664 N N . ILE A 1 94 ? 5.319 -5.513 8.586 1.00 67.00 94 ILE A N 1
ATOM 665 C CA . ILE A 1 94 ? 5.242 -4.581 9.712 1.00 67.00 94 ILE A CA 1
ATOM 666 C C . ILE A 1 94 ? 3.903 -4.796 10.413 1.00 67.00 94 ILE A C 1
ATOM 668 O O . ILE A 1 94 ? 2.852 -4.746 9.780 1.00 67.00 94 ILE A O 1
ATOM 672 N N . TYR A 1 95 ? 3.929 -4.980 11.731 1.00 63.75 95 TYR A N 1
ATOM 673 C CA . TYR A 1 95 ? 2.719 -5.043 12.549 1.00 63.75 95 TYR A CA 1
ATOM 674 C C . TYR A 1 95 ? 2.482 -3.696 13.226 1.00 63.75 95 TYR A C 1
ATOM 676 O O . TYR A 1 95 ? 3.404 -3.138 13.826 1.00 63.75 95 TYR A O 1
ATOM 684 N N . ARG A 1 96 ? 1.249 -3.183 13.174 1.00 67.69 96 ARG A N 1
ATOM 685 C CA . ARG A 1 96 ? 0.851 -1.991 13.933 1.00 67.69 96 ARG A CA 1
ATOM 686 C C . ARG A 1 96 ? -0.485 -2.194 14.636 1.00 67.69 96 ARG A C 1
ATOM 688 O O . ARG A 1 96 ? -1.428 -2.737 14.068 1.00 67.69 96 ARG A O 1
ATOM 695 N N . THR A 1 97 ? -0.554 -1.707 15.870 1.00 70.69 97 THR A N 1
ATOM 696 C CA . THR A 1 97 ? -1.815 -1.557 16.598 1.00 70.69 97 THR A CA 1
ATOM 697 C C . THR A 1 97 ? -2.509 -0.293 16.121 1.00 70.69 97 THR A C 1
ATOM 699 O O . THR A 1 97 ? -1.895 0.774 16.053 1.00 70.69 97 THR A O 1
ATOM 702 N N . ILE A 1 98 ? -3.781 -0.423 15.771 1.00 77.19 98 ILE A N 1
ATOM 703 C CA . ILE A 1 98 ? -4.573 0.656 15.197 1.00 77.19 98 ILE A CA 1
ATOM 704 C C . ILE A 1 98 ? -5.166 1.485 16.327 1.00 77.19 98 ILE A C 1
ATOM 706 O O . ILE A 1 98 ? -6.169 1.119 16.935 1.00 77.19 98 ILE A O 1
ATOM 710 N N . VAL A 1 99 ? -4.520 2.606 16.631 1.00 65.00 99 VAL A N 1
ATOM 711 C CA . VAL A 1 99 ? -5.042 3.593 17.578 1.00 65.00 99 VAL A CA 1
ATOM 712 C C . VAL A 1 99 ? -6.035 4.492 16.857 1.00 65.00 99 VAL A C 1
ATOM 714 O O . VAL A 1 99 ? -5.741 5.012 15.782 1.00 65.00 99 VAL A O 1
ATOM 717 N N . GLY A 1 100 ? -7.221 4.645 17.445 1.00 57.62 100 GLY A N 1
ATOM 718 C CA . GLY A 1 100 ? -8.233 5.564 16.939 1.00 57.62 100 GLY A CA 1
ATOM 719 C C . GLY A 1 100 ? -7.752 7.017 17.015 1.00 57.62 100 GLY A C 1
ATOM 720 O O . GLY A 1 100 ? -6.743 7.302 17.669 1.00 57.62 100 GLY A O 1
ATOM 721 N N . PRO A 1 101 ? -8.462 7.950 16.360 1.00 58.19 101 PRO A N 1
ATOM 722 C CA . PRO A 1 101 ? -8.158 9.364 16.494 1.00 58.19 101 PRO A CA 1
ATOM 723 C C . PRO A 1 101 ? -8.218 9.788 17.971 1.00 58.19 101 PRO A C 1
ATOM 725 O O . PRO A 1 101 ? -8.992 9.205 18.739 1.00 58.19 101 PRO A O 1
ATOM 728 N N . PRO A 1 102 ? -7.414 10.789 18.382 1.00 53.31 102 PRO A N 1
ATOM 729 C CA . PRO A 1 102 ? -7.477 11.330 19.732 1.00 53.31 102 PRO A CA 1
ATOM 730 C C . PRO A 1 102 ? -8.916 11.687 20.103 1.00 53.31 102 PRO A C 1
ATOM 732 O O . PRO A 1 102 ? -9.653 12.234 19.279 1.00 53.31 102 PRO A O 1
ATOM 735 N N . ALA A 1 103 ? -9.306 11.390 21.344 1.00 58.44 103 ALA A N 1
ATOM 736 C CA . ALA A 1 103 ? -10.582 11.860 21.861 1.00 58.44 103 ALA A CA 1
ATOM 737 C C . ALA A 1 103 ? -10.642 13.390 21.734 1.00 58.44 103 ALA A C 1
ATOM 739 O O . ALA A 1 103 ? -9.657 14.079 22.017 1.00 58.44 103 ALA A O 1
ATOM 740 N N . ALA A 1 104 ? -11.786 13.913 21.290 1.00 61.59 104 ALA A N 1
ATOM 741 C CA . ALA A 1 104 ? -11.999 15.352 21.249 1.00 61.59 104 ALA A CA 1
ATOM 742 C C . ALA A 1 104 ? -11.791 15.945 22.658 1.00 61.59 104 ALA A C 1
ATOM 744 O O . ALA A 1 104 ? -12.163 15.298 23.645 1.00 61.59 104 ALA A O 1
ATOM 745 N N . PRO A 1 105 ? -11.2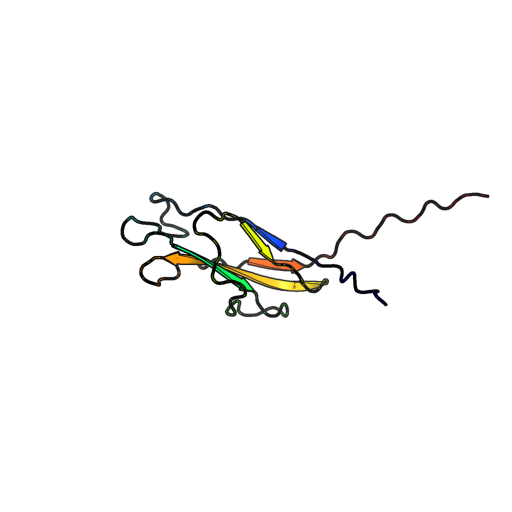13 17.154 22.779 1.00 65.69 105 PRO A N 1
ATOM 746 C CA . PRO A 1 105 ? -11.122 17.832 24.062 1.00 65.69 105 PRO A CA 1
ATOM 747 C C . PRO A 1 105 ? -12.509 17.942 24.717 1.00 65.69 105 PRO A C 1
ATOM 749 O O . PRO A 1 105 ? -13.494 18.162 24.003 1.00 65.69 105 PRO A O 1
ATOM 752 N N . PRO A 1 106 ? -12.609 17.823 26.053 1.00 74.50 106 PRO A N 1
ATOM 753 C CA . PRO A 1 106 ? -13.859 18.085 26.751 1.00 74.50 106 PRO A CA 1
ATOM 754 C C . PRO A 1 106 ? -14.369 19.485 26.396 1.00 74.50 106 PRO A C 1
ATOM 756 O O . PRO A 1 106 ? -13.585 20.437 26.339 1.00 74.50 106 PRO A O 1
ATOM 759 N N . ALA A 1 107 ? -15.677 19.622 26.165 1.00 78.25 107 ALA A N 1
ATOM 760 C CA . ALA A 1 107 ? -16.2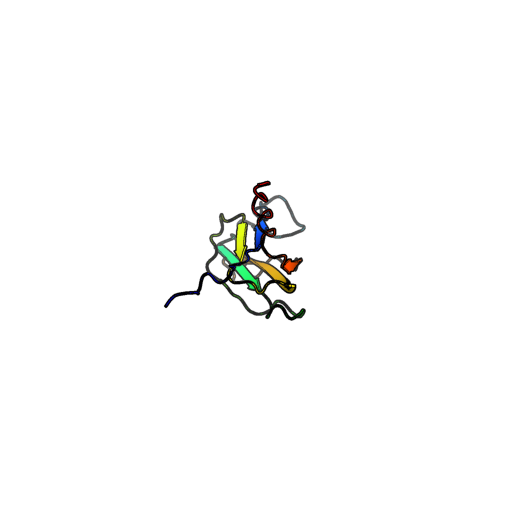81 20.936 25.981 1.00 78.25 107 ALA A CA 1
ATOM 761 C C . ALA A 1 107 ? -15.991 21.815 27.215 1.00 78.25 107 ALA A C 1
ATOM 763 O O . ALA A 1 107 ? -16.019 21.301 28.339 1.00 78.25 107 ALA A O 1
ATOM 764 N N . PRO A 1 108 ? -15.721 23.122 27.046 1.00 71.94 108 PRO A N 1
ATOM 765 C CA . PRO A 1 108 ? -15.493 24.001 28.182 1.00 71.94 108 PRO A CA 1
ATOM 766 C C . PRO A 1 108 ? -16.734 24.007 29.078 1.00 71.94 108 PRO A C 1
ATOM 768 O O . PRO A 1 108 ? -17.833 24.358 28.642 1.00 71.94 108 PRO A O 1
ATOM 771 N N . THR A 1 109 ? -16.569 23.620 30.342 1.00 74.50 109 THR A N 1
ATOM 772 C CA . THR A 1 109 ? -17.607 23.795 31.357 1.00 74.50 109 THR A CA 1
ATOM 773 C C . THR A 1 109 ? -17.798 25.288 31.577 1.00 74.50 109 THR A C 1
ATOM 775 O O . THR A 1 109 ? -16.913 25.970 32.094 1.00 74.50 109 THR A O 1
ATOM 778 N N . ARG A 1 110 ? -18.944 25.814 31.148 1.00 68.31 110 ARG A N 1
ATOM 779 C CA . ARG A 1 110 ? -19.334 27.200 31.393 1.00 68.31 110 ARG A CA 1
ATOM 780 C C . ARG A 1 110 ? -19.678 27.344 32.877 1.00 68.31 110 ARG A C 1
ATOM 782 O O . ARG A 1 110 ? -20.744 26.908 33.302 1.00 68.31 110 ARG A O 1
ATOM 789 N N . SER A 1 111 ? -18.768 27.913 33.663 1.00 67.12 111 SER A N 1
ATOM 790 C CA . SER A 1 111 ? -19.057 28.312 35.044 1.00 67.12 111 SER A CA 1
ATOM 791 C C . SER A 1 111 ? -20.178 29.354 35.026 1.00 67.12 111 SER A C 1
ATOM 793 O O . SER A 1 111 ? -20.102 30.318 34.261 1.00 67.12 111 SER A O 1
ATOM 795 N N . THR A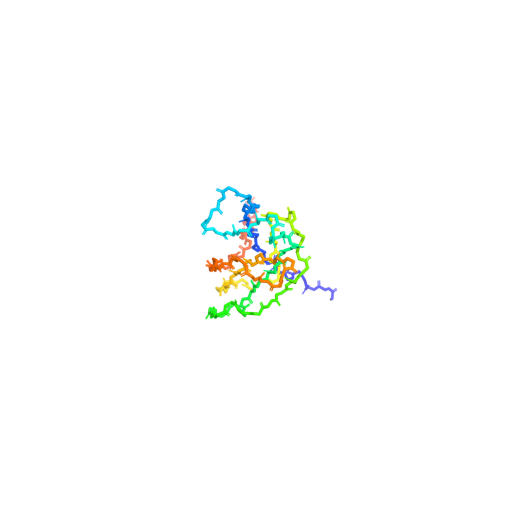 1 112 ? -21.241 29.102 35.790 1.00 68.06 112 THR A N 1
ATOM 796 C CA . THR A 1 112 ? -22.389 30.010 35.953 1.0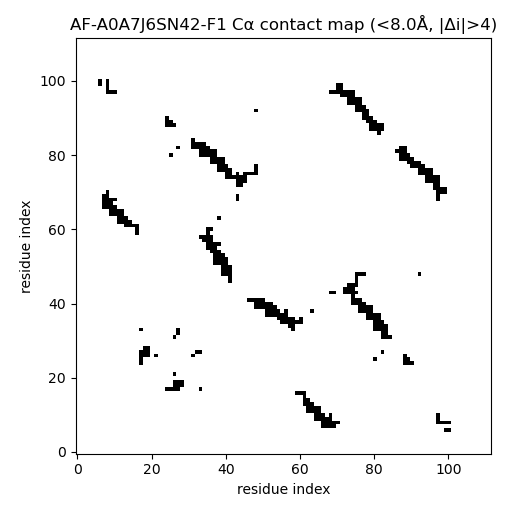0 68.06 112 THR A CA 1
ATOM 797 C C . THR A 1 112 ? -22.208 30.827 37.219 1.00 68.06 112 THR A C 1
ATOM 799 O O . THR A 1 112 ? -21.654 30.253 38.183 1.00 68.06 112 THR A O 1
#

Radius of gyration: 18.72 Å; Cα contacts (8 Å, |Δi|>4): 214; chains: 1; bounding box: 53×44×52 Å